Protein AF-A0A7S1T425-F1 (afdb_monomer_lite)

Structure (mmCIF, N/CA/C/O backbone):
data_AF-A0A7S1T425-F1
#
_entry.id   AF-A0A7S1T425-F1
#
loop_
_atom_site.group_PDB
_atom_site.id
_atom_site.type_symbol
_atom_site.label_atom_id
_atom_site.label_alt_id
_atom_site.label_comp_id
_atom_site.label_asym_id
_atom_site.label_entity_id
_atom_site.label_seq_id
_atom_site.pdbx_PDB_ins_code
_atom_site.Cartn_x
_atom_site.Cartn_y
_atom_site.Cartn_z
_atom_site.occupancy
_atom_site.B_iso_or_equiv
_atom_site.auth_seq_id
_atom_site.auth_comp_id
_atom_site.auth_asym_id
_atom_site.auth_atom_id
_atom_site.pdbx_PDB_model_num
ATOM 1 N N . VAL A 1 1 ? 14.339 -17.897 -35.147 1.00 65.56 1 VAL A N 1
ATOM 2 C CA . VAL A 1 1 ? 13.435 -18.222 -34.014 1.00 65.56 1 VAL A CA 1
ATOM 3 C C . VAL A 1 1 ? 14.160 -18.107 -32.678 1.00 65.56 1 VAL A C 1
ATOM 5 O O . VAL A 1 1 ? 13.748 -17.279 -31.884 1.00 65.56 1 VAL A O 1
ATOM 8 N N . VAL A 1 2 ? 15.270 -18.827 -32.460 1.00 71.31 2 VAL A N 1
ATOM 9 C CA . VAL A 1 2 ? 16.055 -18.773 -31.203 1.00 71.31 2 VAL A CA 1
ATOM 10 C C . VAL A 1 2 ? 16.504 -17.348 -30.827 1.00 71.31 2 VAL A C 1
ATOM 12 O O . VAL A 1 2 ? 16.237 -16.901 -29.723 1.00 71.31 2 VAL A O 1
ATOM 15 N N . ILE A 1 3 ? 17.039 -16.583 -31.785 1.00 80.62 3 ILE A N 1
ATOM 16 C CA . ILE A 1 3 ? 17.503 -15.194 -31.572 1.00 80.62 3 ILE A CA 1
ATOM 17 C C . ILE A 1 3 ? 16.375 -14.255 -31.098 1.00 80.62 3 ILE A C 1
ATOM 19 O O . ILE A 1 3 ? 16.588 -13.377 -30.269 1.00 80.62 3 ILE A O 1
ATOM 23 N N . PHE A 1 4 ? 15.155 -14.441 -31.610 1.00 84.25 4 PHE A N 1
ATOM 24 C CA . PHE A 1 4 ? 14.009 -13.619 -31.208 1.00 84.25 4 PHE A CA 1
ATOM 25 C C . PHE A 1 4 ? 13.579 -13.925 -29.770 1.00 84.25 4 PHE A C 1
ATOM 27 O O . PHE A 1 4 ? 13.235 -13.017 -29.019 1.00 84.25 4 PHE A O 1
ATOM 34 N N . TYR A 1 5 ? 13.634 -15.201 -29.383 1.00 90.38 5 TYR A N 1
ATOM 35 C CA . TYR A 1 5 ? 13.336 -15.629 -28.021 1.00 90.38 5 TYR A CA 1
ATOM 36 C C . TYR A 1 5 ? 14.335 -15.007 -27.036 1.00 90.38 5 TYR A C 1
ATOM 38 O O . TYR A 1 5 ? 13.924 -14.378 -26.069 1.00 90.38 5 TYR A O 1
ATOM 46 N N . GLU A 1 6 ? 15.635 -15.071 -27.327 1.00 90.00 6 GLU A N 1
ATOM 47 C CA . GLU A 1 6 ? 16.671 -14.461 -26.480 1.00 90.00 6 GLU A CA 1
ATOM 48 C C . GLU A 1 6 ? 16.475 -12.948 -26.300 1.00 90.00 6 GLU A C 1
ATOM 50 O O . GLU A 1 6 ? 16.493 -12.456 -25.171 1.00 90.00 6 GLU A O 1
ATOM 55 N N . ALA A 1 7 ? 16.195 -12.214 -27.382 1.00 89.31 7 ALA A N 1
ATOM 56 C CA . ALA A 1 7 ? 15.937 -10.774 -27.322 1.00 89.31 7 ALA A CA 1
ATOM 57 C C . ALA A 1 7 ? 14.673 -10.424 -26.509 1.00 89.31 7 ALA A C 1
ATOM 59 O O . ALA A 1 7 ? 14.644 -9.427 -25.783 1.00 89.31 7 ALA A O 1
ATOM 60 N N . PHE A 1 8 ? 13.631 -11.255 -26.585 1.00 93.50 8 PHE A N 1
ATOM 61 C CA . PHE A 1 8 ? 12.412 -11.069 -25.799 1.00 93.50 8 PHE A CA 1
ATOM 62 C C . PHE A 1 8 ? 12.675 -11.240 -24.296 1.00 93.50 8 PHE A C 1
ATOM 64 O O . PHE A 1 8 ? 12.320 -10.364 -23.509 1.00 93.50 8 PHE A O 1
ATOM 71 N N . PHE A 1 9 ? 13.364 -12.308 -23.885 1.00 94.94 9 PHE A N 1
ATOM 72 C CA . PHE A 1 9 ? 13.689 -12.508 -22.466 1.00 94.94 9 PHE A CA 1
ATOM 73 C C . PHE A 1 9 ? 14.670 -11.462 -21.937 1.00 94.94 9 PHE A C 1
ATOM 75 O O . PHE A 1 9 ? 14.485 -10.989 -20.818 1.00 94.94 9 PHE A O 1
ATOM 82 N N . MET A 1 10 ? 15.651 -11.041 -22.741 1.00 92.81 10 MET A N 1
ATOM 83 C CA . MET A 1 10 ? 16.560 -9.950 -22.372 1.00 92.81 10 MET A CA 1
ATOM 84 C C . MET A 1 10 ? 15.831 -8.613 -22.200 1.00 92.81 10 MET A C 1
ATOM 86 O O . MET A 1 10 ? 16.120 -7.880 -21.257 1.00 92.81 10 MET A O 1
ATOM 90 N N . SER A 1 11 ? 14.851 -8.300 -23.054 1.00 92.38 11 SER A N 1
ATOM 91 C CA . SER A 1 11 ? 14.077 -7.056 -22.916 1.00 92.38 11 SER A CA 1
ATOM 92 C C . SER A 1 11 ? 13.166 -7.067 -21.685 1.00 92.38 11 SER A C 1
ATOM 94 O O . SER A 1 11 ? 13.077 -6.054 -20.986 1.00 92.38 11 SER A O 1
ATOM 96 N N . ILE A 1 12 ? 12.557 -8.212 -21.348 1.00 93.94 12 ILE A N 1
ATOM 97 C CA . ILE A 1 12 ? 11.831 -8.385 -20.079 1.00 93.94 12 ILE A CA 1
ATOM 98 C C . ILE A 1 12 ? 12.783 -8.244 -18.895 1.00 93.94 12 ILE A C 1
ATOM 100 O O . ILE A 1 12 ? 12.483 -7.495 -17.971 1.00 93.94 12 ILE A O 1
ATOM 104 N N . TYR A 1 13 ? 13.926 -8.928 -18.919 1.00 95.12 13 TYR A N 1
ATOM 105 C CA . TYR A 1 13 ? 14.925 -8.857 -17.855 1.00 95.12 13 TYR A CA 1
ATOM 106 C C . TYR A 1 13 ? 15.389 -7.416 -17.605 1.00 95.12 13 TYR A C 1
ATOM 108 O O . TYR A 1 13 ? 15.353 -6.948 -16.465 1.00 95.12 13 TYR A O 1
ATOM 116 N N . TRP A 1 14 ? 15.740 -6.675 -18.660 1.00 94.75 14 TRP A N 1
ATOM 117 C CA . TRP A 1 14 ? 16.132 -5.270 -18.548 1.00 94.75 14 TRP A CA 1
ATOM 118 C C . TRP A 1 14 ? 14.988 -4.397 -18.010 1.00 94.75 14 TRP A C 1
ATOM 120 O O . TRP A 1 14 ? 15.199 -3.564 -17.128 1.00 94.75 14 TRP A O 1
ATOM 130 N N . SER A 1 15 ? 13.755 -4.626 -18.472 1.00 93.06 15 SER A N 1
ATOM 131 C CA . SER A 1 15 ? 12.586 -3.879 -17.994 1.00 93.06 15 SER A CA 1
ATOM 132 C C . SER A 1 15 ? 12.316 -4.148 -16.513 1.00 93.06 15 SER A C 1
ATOM 134 O O . SER A 1 15 ? 12.114 -3.215 -15.744 1.00 93.06 15 SER A O 1
ATOM 136 N N . VAL A 1 16 ? 12.355 -5.414 -16.085 1.00 93.06 16 VAL A N 1
ATOM 137 C CA . VAL A 1 16 ? 12.119 -5.816 -14.692 1.00 93.06 16 VAL A CA 1
ATOM 138 C C . VAL A 1 16 ? 13.219 -5.290 -13.779 1.00 93.06 16 VAL A C 1
ATOM 140 O O . VAL A 1 16 ? 12.904 -4.740 -12.729 1.00 93.06 16 VAL A O 1
ATOM 143 N N . THR A 1 17 ? 14.492 -5.410 -14.154 1.00 94.25 17 THR A N 1
ATOM 144 C CA . THR A 1 17 ? 15.622 -4.919 -13.339 1.00 94.25 17 THR A CA 1
ATOM 145 C C . THR A 1 17 ? 15.645 -3.395 -13.229 1.00 94.25 17 THR A C 1
ATOM 147 O O . THR A 1 17 ? 15.996 -2.874 -12.170 1.00 94.25 17 THR A O 1
ATOM 150 N N . THR A 1 18 ? 15.216 -2.684 -14.276 1.00 93.00 18 THR A N 1
ATOM 151 C CA . THR A 1 18 ? 15.038 -1.224 -14.259 1.00 93.00 18 THR A CA 1
ATOM 152 C C . THR A 1 18 ? 13.851 -0.824 -13.384 1.00 93.00 18 THR A C 1
ATOM 154 O O . THR A 1 18 ? 13.999 0.018 -12.501 1.00 93.00 18 THR A O 1
ATOM 157 N N . LEU A 1 19 ? 12.685 -1.456 -13.571 1.00 90.88 19 LEU A N 1
ATOM 158 C CA . LEU A 1 19 ? 11.481 -1.181 -12.782 1.00 90.88 19 LEU A CA 1
ATOM 159 C C . LEU A 1 19 ? 11.699 -1.498 -11.302 1.00 90.88 19 LEU A C 1
ATOM 161 O O . LEU A 1 19 ? 11.382 -0.691 -10.448 1.00 90.88 19 LEU A O 1
ATOM 165 N N . THR A 1 20 ? 12.296 -2.635 -10.968 1.00 90.62 20 THR A N 1
ATOM 166 C CA . THR A 1 20 ? 12.585 -2.999 -9.569 1.00 90.62 20 THR A CA 1
ATOM 167 C C . THR A 1 20 ? 13.754 -2.220 -8.965 1.00 90.62 20 THR A C 1
ATOM 169 O O . THR A 1 20 ? 14.092 -2.441 -7.804 1.00 90.62 20 THR A O 1
ATOM 172 N N . THR A 1 21 ? 14.364 -1.296 -9.715 1.00 90.25 21 THR A N 1
ATOM 173 C CA . THR A 1 21 ? 15.522 -0.482 -9.308 1.00 90.25 21 THR A CA 1
ATOM 174 C C . THR A 1 21 ? 16.774 -1.289 -8.941 1.00 90.25 21 THR A C 1
ATOM 176 O O . THR A 1 21 ? 17.691 -0.757 -8.323 1.00 90.25 21 THR A O 1
ATOM 179 N N . VAL A 1 22 ? 16.845 -2.565 -9.342 1.00 94.44 22 VAL A N 1
ATOM 180 C CA . VAL A 1 22 ? 18.013 -3.431 -9.110 1.00 94.44 22 VAL A CA 1
ATOM 181 C C . VAL A 1 22 ? 19.190 -2.990 -9.977 1.00 94.44 22 VAL A C 1
ATOM 183 O O . VAL A 1 22 ? 20.297 -2.851 -9.470 1.00 94.44 22 VAL A O 1
ATOM 186 N N . GLY A 1 23 ? 18.941 -2.765 -11.274 1.00 89.62 23 GLY A N 1
ATOM 187 C CA . GLY A 1 23 ? 19.892 -2.143 -12.201 1.00 89.62 23 GLY A CA 1
ATOM 188 C C . GLY A 1 23 ? 21.300 -2.751 -12.213 1.00 89.62 23 GLY A C 1
ATOM 189 O O . GLY A 1 23 ? 22.263 -2.038 -11.952 1.00 89.62 23 GLY A O 1
ATOM 190 N N . TYR A 1 24 ? 21.444 -4.037 -12.559 1.00 93.75 24 TYR A N 1
ATOM 191 C CA . TYR A 1 24 ? 22.752 -4.716 -12.598 1.00 93.75 24 TYR A CA 1
ATOM 192 C C . TYR A 1 24 ? 23.788 -4.051 -13.523 1.00 93.75 24 TYR A C 1
ATOM 194 O O . TYR A 1 24 ? 24.988 -4.196 -13.295 1.00 93.75 24 TYR A O 1
ATOM 202 N N . GLY A 1 25 ? 23.337 -3.316 -14.546 1.00 90.88 25 GLY A N 1
ATOM 203 C CA . GLY A 1 25 ? 24.207 -2.569 -15.462 1.00 90.88 25 GLY A CA 1
ATOM 204 C C . GLY A 1 25 ? 24.868 -3.422 -16.549 1.00 90.88 25 GLY A C 1
ATOM 205 O O . GLY A 1 25 ? 25.742 -2.942 -17.263 1.00 90.88 25 GLY A O 1
ATOM 206 N N . ASP A 1 26 ? 24.444 -4.672 -16.696 1.00 92.25 26 ASP A N 1
ATOM 207 C CA . ASP A 1 26 ? 24.855 -5.603 -17.747 1.00 92.25 26 ASP A CA 1
ATOM 208 C C . ASP A 1 26 ? 24.209 -5.295 -19.107 1.00 92.25 26 ASP A C 1
ATOM 210 O O . ASP A 1 26 ? 24.830 -5.502 -20.149 1.00 92.25 26 ASP A O 1
ATOM 214 N N . VAL A 1 27 ? 22.993 -4.741 -19.105 1.00 91.75 27 VAL A N 1
ATOM 215 C CA . VAL A 1 27 ? 22.312 -4.217 -20.296 1.00 91.75 27 VAL A CA 1
ATOM 216 C C . VAL A 1 27 ? 22.144 -2.706 -20.150 1.00 91.75 27 VAL A C 1
ATOM 218 O O . VAL A 1 27 ? 21.380 -2.231 -19.308 1.00 91.75 27 VAL A O 1
ATOM 221 N N . THR A 1 28 ? 22.867 -1.939 -20.968 1.00 90.69 28 THR A N 1
ATOM 222 C CA . THR A 1 28 ? 22.883 -0.469 -20.916 1.00 90.69 28 THR A CA 1
ATOM 223 C C . THR A 1 28 ? 22.675 0.152 -22.298 1.00 90.69 28 THR A C 1
ATOM 225 O O . THR A 1 28 ? 23.092 -0.425 -23.305 1.00 90.69 28 THR A O 1
ATOM 228 N N . PRO A 1 29 ? 22.015 1.324 -22.369 1.00 91.31 29 PRO A N 1
ATOM 229 C CA . PRO A 1 29 ? 21.819 2.022 -23.630 1.00 91.31 29 PRO A CA 1
ATOM 230 C C . PRO A 1 29 ? 23.164 2.504 -24.184 1.00 91.31 29 PRO A C 1
ATOM 232 O O . PRO A 1 29 ? 23.949 3.140 -23.481 1.00 91.31 29 PRO A O 1
ATOM 235 N N . SER A 1 30 ? 23.417 2.228 -25.460 1.00 93.38 30 SER A N 1
ATOM 236 C CA . SER A 1 30 ? 24.658 2.585 -26.158 1.00 93.38 30 SER A CA 1
ATOM 237 C C . SER A 1 30 ? 24.513 3.828 -27.040 1.00 93.38 30 SER A C 1
ATOM 239 O O . SER A 1 30 ? 25.509 4.452 -27.402 1.00 93.38 30 SER A O 1
ATOM 241 N N . ASN A 1 31 ? 23.282 4.210 -27.398 1.00 96.19 31 ASN A N 1
ATOM 242 C CA . ASN A 1 31 ? 22.997 5.392 -28.214 1.00 96.19 31 ASN A CA 1
ATOM 243 C C . ASN A 1 31 ? 21.894 6.275 -27.609 1.00 96.19 31 ASN A C 1
ATOM 245 O O . ASN A 1 31 ? 21.153 5.868 -26.718 1.00 96.19 31 ASN A O 1
ATOM 249 N N . ILE A 1 32 ? 21.767 7.500 -28.128 1.00 96.06 32 ILE A N 1
ATOM 250 C CA . ILE A 1 32 ? 20.822 8.509 -27.620 1.00 96.06 32 ILE A CA 1
ATOM 251 C C . ILE A 1 32 ? 19.364 8.024 -27.695 1.00 96.06 32 ILE A C 1
ATOM 253 O O . ILE A 1 32 ? 18.586 8.303 -26.787 1.00 96.06 32 ILE A O 1
ATOM 257 N N . GLY A 1 33 ? 18.986 7.282 -28.741 1.00 96.50 33 GLY A N 1
ATOM 258 C CA . GLY A 1 33 ? 17.628 6.750 -28.882 1.00 96.50 33 GLY A CA 1
ATOM 259 C C . GLY A 1 33 ? 17.278 5.755 -27.774 1.00 96.50 33 GLY A C 1
ATOM 260 O O . GLY A 1 33 ? 16.220 5.858 -27.158 1.00 96.50 33 GLY A O 1
ATOM 261 N N . GLU A 1 34 ? 18.199 4.846 -27.461 1.00 94.06 34 GLU A N 1
ATOM 262 C CA . GLU A 1 34 ? 18.052 3.891 -26.356 1.00 94.06 34 GLU A CA 1
ATOM 263 C C . GLU A 1 34 ? 18.015 4.591 -24.992 1.00 94.06 34 GLU A C 1
ATOM 265 O O . GLU A 1 34 ? 17.229 4.202 -24.130 1.00 94.06 34 GLU A O 1
ATOM 270 N N . VAL A 1 35 ? 18.795 5.666 -24.806 1.00 95.31 35 VAL A N 1
ATOM 271 C CA . VAL A 1 35 ? 18.734 6.491 -23.586 1.00 95.31 35 VAL A CA 1
ATOM 272 C C . VAL A 1 35 ? 17.349 7.125 -23.427 1.00 95.31 35 VAL A C 1
ATOM 274 O O . VAL A 1 35 ? 16.795 7.108 -22.330 1.00 95.31 35 VAL A O 1
ATOM 277 N N . ILE A 1 36 ? 16.752 7.646 -24.504 1.00 97.00 36 ILE A N 1
ATOM 278 C CA . ILE A 1 36 ? 15.398 8.224 -24.460 1.00 97.00 36 ILE A CA 1
ATOM 279 C C . ILE A 1 36 ? 14.366 7.160 -24.061 1.00 97.00 36 ILE A C 1
ATOM 281 O O . ILE A 1 36 ? 13.531 7.420 -23.194 1.00 97.00 36 ILE A O 1
ATOM 285 N N . VAL A 1 37 ? 14.440 5.953 -24.635 1.00 93.56 37 VAL A N 1
ATOM 286 C CA . VAL A 1 37 ? 13.560 4.834 -24.252 1.00 93.56 37 VAL A CA 1
ATOM 287 C C . VAL A 1 37 ? 13.749 4.473 -22.778 1.00 93.56 37 VAL A C 1
ATOM 289 O O . VAL A 1 37 ? 12.762 4.336 -22.056 1.00 93.56 37 VAL A O 1
ATOM 292 N N . ALA A 1 38 ? 14.995 4.391 -22.306 1.00 93.31 38 ALA A N 1
ATOM 293 C CA . ALA A 1 38 ? 15.300 4.137 -20.903 1.00 93.31 38 ALA A CA 1
ATOM 294 C C . ALA A 1 38 ? 14.677 5.188 -19.977 1.00 93.31 38 ALA A C 1
ATOM 296 O O . ALA A 1 38 ? 14.036 4.829 -18.991 1.00 93.31 38 ALA A O 1
ATOM 297 N N . ILE A 1 39 ? 14.790 6.475 -20.319 1.00 94.88 39 ILE A N 1
ATOM 298 C CA . ILE A 1 39 ? 14.171 7.569 -19.557 1.00 94.88 39 ILE A CA 1
ATOM 299 C C . ILE A 1 39 ? 12.653 7.398 -19.482 1.00 94.88 39 ILE A C 1
ATOM 301 O O . ILE A 1 39 ? 12.083 7.489 -18.396 1.00 94.88 39 ILE A O 1
ATOM 305 N N . ILE A 1 40 ? 11.994 7.110 -20.606 1.00 95.12 40 ILE A N 1
ATOM 306 C CA . ILE A 1 40 ? 10.538 6.914 -20.642 1.00 95.12 40 ILE A CA 1
ATOM 307 C C . ILE A 1 40 ? 10.126 5.739 -19.745 1.00 95.12 40 ILE A C 1
ATOM 309 O O . ILE A 1 40 ? 9.204 5.879 -18.941 1.00 95.12 40 ILE A O 1
ATOM 313 N N . VAL A 1 41 ? 10.824 4.604 -19.834 1.00 92.81 41 VAL A N 1
ATOM 314 C CA . VAL A 1 41 ? 10.541 3.417 -19.011 1.00 92.81 41 VAL A CA 1
ATOM 315 C C . VAL A 1 41 ? 10.740 3.712 -17.523 1.00 92.81 41 VAL A C 1
ATOM 317 O O . VAL A 1 41 ? 9.893 3.341 -16.712 1.00 92.81 41 VAL A O 1
ATOM 320 N N . MET A 1 42 ? 11.801 4.437 -17.155 1.00 93.62 42 MET A N 1
ATOM 321 C CA . MET A 1 42 ? 12.039 4.852 -15.768 1.00 93.62 42 MET A CA 1
ATOM 322 C C . MET A 1 42 ? 10.924 5.767 -15.238 1.00 93.62 42 MET A C 1
ATOM 324 O O . MET A 1 42 ? 10.448 5.563 -14.121 1.00 93.62 42 MET A O 1
ATOM 328 N N . LEU A 1 43 ? 10.451 6.733 -16.035 1.00 95.25 43 LEU A N 1
ATOM 329 C CA . LEU A 1 43 ? 9.337 7.612 -15.652 1.00 95.25 43 LEU A CA 1
ATOM 330 C C . LEU A 1 43 ? 8.030 6.833 -15.449 1.00 95.25 43 LEU A C 1
ATOM 332 O O . LEU A 1 43 ? 7.327 7.056 -14.462 1.00 95.25 43 LEU A O 1
ATOM 336 N N . ILE A 1 44 ? 7.722 5.892 -16.348 1.00 93.50 44 ILE A N 1
ATOM 337 C CA . ILE A 1 44 ? 6.567 4.992 -16.203 1.00 93.50 44 ILE A CA 1
ATOM 338 C C . ILE A 1 44 ? 6.697 4.153 -14.929 1.00 93.50 44 ILE A C 1
ATOM 340 O O . ILE A 1 44 ? 5.717 3.988 -14.200 1.00 93.50 44 ILE A O 1
ATOM 344 N N . GLY A 1 45 ? 7.904 3.672 -14.628 1.00 90.62 45 GLY A N 1
ATOM 345 C CA . GLY A 1 45 ? 8.199 2.963 -13.388 1.00 90.62 45 GLY A CA 1
ATOM 346 C C . GLY A 1 45 ? 7.834 3.784 -12.157 1.00 90.62 45 GLY A C 1
ATOM 347 O O . GLY A 1 45 ? 7.047 3.325 -11.332 1.00 90.62 45 GLY A O 1
ATOM 348 N N . ILE A 1 46 ? 8.318 5.025 -12.070 1.00 92.31 46 ILE A N 1
ATOM 349 C CA . ILE A 1 46 ? 8.036 5.927 -10.940 1.00 92.31 46 ILE A CA 1
ATOM 350 C C . ILE A 1 46 ? 6.530 6.161 -10.774 1.00 92.31 46 ILE A C 1
ATOM 352 O O . ILE A 1 46 ? 6.011 6.047 -9.662 1.00 92.31 46 ILE A O 1
ATOM 356 N N . MET A 1 47 ? 5.812 6.440 -11.867 1.00 92.81 47 MET A N 1
ATOM 357 C CA . MET A 1 47 ? 4.354 6.616 -11.818 1.00 92.81 47 MET A CA 1
ATOM 358 C C . MET A 1 47 ? 3.644 5.350 -11.324 1.00 92.81 47 MET A C 1
ATOM 360 O O . MET A 1 47 ? 2.728 5.435 -10.508 1.00 92.81 47 MET A O 1
ATOM 364 N N . SER A 1 48 ? 4.103 4.174 -11.757 1.00 90.94 48 SER A N 1
ATOM 365 C CA . SER A 1 48 ? 3.552 2.887 -11.320 1.00 90.94 48 SER A CA 1
ATOM 366 C C .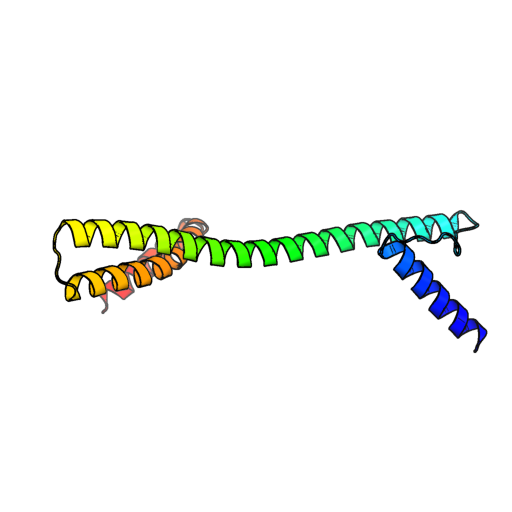 SER A 1 48 ? 3.756 2.668 -9.818 1.00 90.94 48 SER A C 1
ATOM 368 O O . SER A 1 48 ? 2.808 2.308 -9.122 1.00 90.94 48 SER A O 1
ATOM 370 N N . PHE A 1 49 ? 4.951 2.952 -9.281 1.00 89.88 49 PHE A N 1
ATOM 371 C CA . PHE A 1 49 ? 5.192 2.871 -7.834 1.00 89.88 49 PHE A CA 1
ATOM 372 C C . PHE A 1 49 ? 4.340 3.850 -7.038 1.00 89.88 49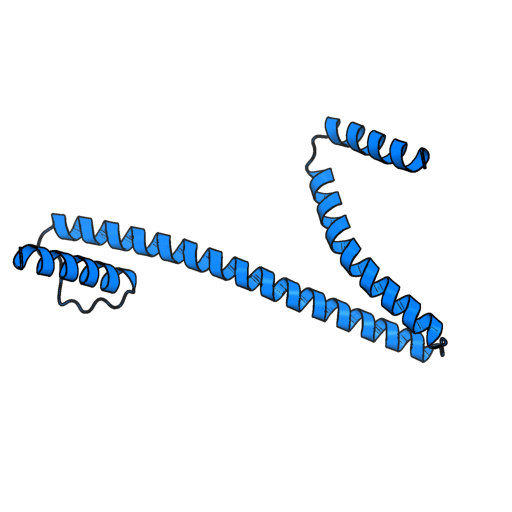 PHE A C 1
ATOM 374 O O . PHE A 1 49 ? 3.835 3.475 -5.985 1.00 89.88 49 PHE A O 1
ATOM 381 N N . ALA A 1 50 ? 4.146 5.076 -7.527 1.00 92.31 50 ALA A N 1
ATOM 382 C CA . ALA A 1 50 ? 3.302 6.055 -6.847 1.00 92.31 50 ALA A CA 1
ATOM 383 C C . ALA A 1 50 ? 1.857 5.547 -6.694 1.00 92.31 50 ALA A C 1
ATOM 385 O O . ALA A 1 50 ? 1.292 5.619 -5.603 1.00 92.31 50 ALA A O 1
ATOM 386 N N . VAL A 1 51 ? 1.288 4.963 -7.755 1.00 94.00 51 VAL A N 1
ATOM 387 C CA . VAL A 1 51 ? -0.056 4.361 -7.718 1.00 94.00 51 VAL A CA 1
ATOM 388 C C . VAL A 1 51 ? -0.104 3.159 -6.773 1.00 94.00 51 VAL A C 1
ATOM 390 O O . VAL A 1 51 ? -1.040 3.038 -5.980 1.00 94.00 51 VAL A O 1
ATOM 393 N N . LEU A 1 52 ? 0.908 2.287 -6.815 1.00 93.19 52 LEU A N 1
ATOM 394 C CA . LEU A 1 52 ? 0.986 1.119 -5.932 1.00 93.19 52 LEU A CA 1
ATOM 395 C C . LEU A 1 52 ? 1.062 1.526 -4.458 1.00 93.19 52 LEU A C 1
ATOM 397 O O . LEU A 1 52 ? 0.327 0.982 -3.637 1.00 93.19 52 LEU A O 1
ATOM 401 N N . ILE A 1 53 ? 1.907 2.504 -4.125 1.00 93.50 53 ILE A N 1
ATOM 402 C CA . ILE A 1 53 ? 2.040 3.025 -2.762 1.00 93.50 53 ILE A CA 1
ATOM 403 C C . ILE A 1 53 ? 0.729 3.670 -2.310 1.00 93.50 53 ILE A C 1
ATOM 405 O O . ILE A 1 53 ? 0.287 3.386 -1.201 1.00 93.50 53 ILE A O 1
ATOM 409 N N . GLY A 1 54 ? 0.077 4.478 -3.154 1.00 92.25 54 GLY A N 1
ATOM 410 C CA . GLY A 1 54 ? -1.220 5.079 -2.825 1.00 92.25 54 GLY A CA 1
ATOM 411 C C . GLY A 1 54 ? -2.297 4.028 -2.545 1.00 92.25 54 GLY A C 1
ATOM 412 O O . GLY A 1 54 ? -2.989 4.100 -1.533 1.00 92.25 54 GLY A O 1
ATOM 413 N N . SER A 1 55 ? -2.358 2.986 -3.376 1.00 92.94 55 SER A N 1
ATOM 414 C CA . SER A 1 55 ? -3.291 1.866 -3.187 1.00 92.94 55 SER A CA 1
ATOM 415 C C . SER A 1 55 ? -2.995 1.092 -1.898 1.00 92.94 55 SER A C 1
ATOM 417 O O . SER A 1 55 ? -3.904 0.738 -1.150 1.00 92.94 55 SER A O 1
ATOM 419 N N . MET A 1 56 ? -1.715 0.849 -1.591 1.00 92.81 56 MET A N 1
ATOM 420 C CA . MET A 1 56 ? -1.322 0.222 -0.328 1.00 92.81 56 MET A CA 1
ATOM 421 C C . MET A 1 56 ? -1.709 1.094 0.867 1.00 92.81 56 MET A C 1
ATOM 423 O O . MET A 1 56 ? -2.261 0.578 1.834 1.00 92.81 56 MET A O 1
ATOM 427 N N . GLN A 1 57 ? -1.458 2.403 0.809 1.00 90.44 57 GLN A N 1
ATOM 428 C CA . GLN A 1 57 ? -1.827 3.341 1.870 1.00 90.44 57 GLN A CA 1
ATOM 429 C C . GLN A 1 57 ? -3.330 3.332 2.144 1.00 90.44 57 GLN A C 1
ATOM 431 O O . GLN A 1 57 ? -3.715 3.351 3.308 1.00 90.44 57 GLN A O 1
ATOM 436 N N . GLU A 1 58 ? -4.170 3.252 1.113 1.00 88.38 58 GLU A N 1
ATOM 437 C CA . GLU A 1 58 ? -5.621 3.140 1.274 1.00 88.38 58 GLU A CA 1
ATOM 438 C C . GLU A 1 58 ? -6.019 1.845 1.996 1.00 88.38 58 GLU A C 1
ATOM 440 O O . GLU A 1 58 ? -6.767 1.881 2.973 1.00 88.38 58 GLU A O 1
ATOM 445 N N . VAL A 1 59 ? -5.448 0.704 1.596 1.00 88.50 59 VAL A N 1
ATOM 446 C CA . VAL A 1 59 ? -5.678 -0.582 2.277 1.00 88.50 59 VAL A CA 1
ATOM 447 C C . VAL A 1 59 ? -5.231 -0.522 3.740 1.00 88.50 59 VAL A C 1
ATOM 449 O O . VAL A 1 59 ? -5.965 -0.950 4.633 1.00 88.50 59 VAL A O 1
ATOM 452 N N . PHE A 1 60 ? -4.049 0.038 4.006 1.00 83.56 60 PHE A N 1
ATOM 453 C CA . PHE A 1 60 ? -3.532 0.208 5.365 1.00 83.56 60 PHE A CA 1
ATOM 454 C C . PHE A 1 60 ? -4.386 1.164 6.192 1.00 83.56 60 PHE A C 1
ATOM 456 O O . PHE A 1 60 ? -4.625 0.890 7.367 1.00 83.56 60 PHE A O 1
ATOM 463 N N . LYS A 1 61 ? -4.863 2.259 5.595 1.00 77.94 61 LYS A N 1
ATOM 464 C CA . LYS A 1 61 ? -5.762 3.209 6.244 1.00 77.94 61 LYS A CA 1
ATOM 465 C C . LYS A 1 61 ? -7.066 2.519 6.626 1.00 77.94 61 LYS A C 1
ATOM 467 O O . LYS A 1 61 ? -7.418 2.555 7.793 1.00 77.94 61 LYS A O 1
ATOM 472 N N . ASN A 1 62 ? -7.708 1.797 5.712 1.00 77.06 62 ASN A N 1
ATOM 473 C CA . ASN A 1 62 ? -8.964 1.095 5.994 1.00 77.06 62 ASN A CA 1
ATOM 474 C C . ASN A 1 62 ? -8.795 0.019 7.083 1.00 77.06 62 ASN A C 1
ATOM 476 O O . ASN A 1 62 ? -9.627 -0.107 7.988 1.00 77.06 62 ASN A O 1
ATOM 480 N N . ALA A 1 63 ? -7.687 -0.728 7.047 1.00 74.38 63 ALA A N 1
ATOM 481 C CA . ALA A 1 63 ? -7.359 -1.708 8.081 1.00 74.38 63 ALA A CA 1
ATOM 482 C C . ALA A 1 63 ? -7.079 -1.043 9.444 1.00 74.38 63 ALA A C 1
ATOM 484 O O . ALA A 1 63 ? -7.538 -1.527 10.482 1.00 74.38 63 ALA A O 1
ATOM 485 N N . SER A 1 64 ? -6.355 0.080 9.447 1.00 72.88 64 SER A N 1
ATOM 486 C CA . SER A 1 64 ? -6.033 0.850 10.650 1.00 72.88 64 SER A CA 1
ATOM 487 C C . SER A 1 64 ? -7.249 1.569 11.226 1.00 72.88 64 SER A C 1
ATOM 489 O O . SER A 1 64 ? -7.395 1.600 12.443 1.00 72.88 64 SER A O 1
ATOM 491 N N . ASP A 1 65 ? -8.124 2.127 10.394 1.00 75.94 65 ASP A N 1
ATOM 492 C CA . ASP A 1 65 ? -9.348 2.810 10.813 1.00 75.94 65 ASP A CA 1
ATOM 493 C C . ASP A 1 65 ? -10.307 1.801 11.448 1.00 75.94 65 ASP A C 1
ATOM 495 O O . ASP A 1 65 ? -10.777 2.026 12.558 1.00 75.94 65 ASP A O 1
ATOM 499 N N . THR A 1 66 ? -10.464 0.611 10.857 1.00 70.38 66 THR A N 1
ATOM 500 C CA . THR A 1 66 ? -11.224 -0.488 11.480 1.00 70.38 66 THR A CA 1
ATOM 501 C C . THR A 1 66 ? -10.638 -0.870 12.845 1.00 70.38 66 THR A C 1
ATOM 503 O O . THR A 1 66 ? -11.359 -0.969 13.840 1.00 70.38 66 THR A O 1
ATOM 506 N N . ALA A 1 67 ? -9.316 -1.049 12.930 1.00 68.94 67 ALA A N 1
ATOM 507 C CA . ALA A 1 67 ? -8.649 -1.400 14.184 1.00 68.94 67 ALA A CA 1
ATOM 508 C C . ALA A 1 67 ? -8.753 -0.285 15.245 1.00 68.94 67 ALA A C 1
ATOM 510 O O . ALA A 1 67 ? -8.953 -0.566 16.430 1.00 68.94 67 ALA A O 1
ATOM 511 N N . ARG A 1 68 ? -8.657 0.979 14.822 1.00 71.62 68 ARG A N 1
ATOM 512 C CA . ARG A 1 68 ? -8.773 2.168 15.670 1.00 71.62 68 ARG A CA 1
ATOM 513 C C . ARG A 1 68 ? -10.204 2.375 16.157 1.00 71.62 68 ARG A C 1
ATOM 515 O O . ARG A 1 68 ? -10.406 2.683 17.325 1.00 71.62 68 ARG A O 1
ATOM 522 N N . ASN A 1 69 ? -11.203 2.166 15.311 1.00 74.69 69 ASN A N 1
ATOM 523 C CA . ASN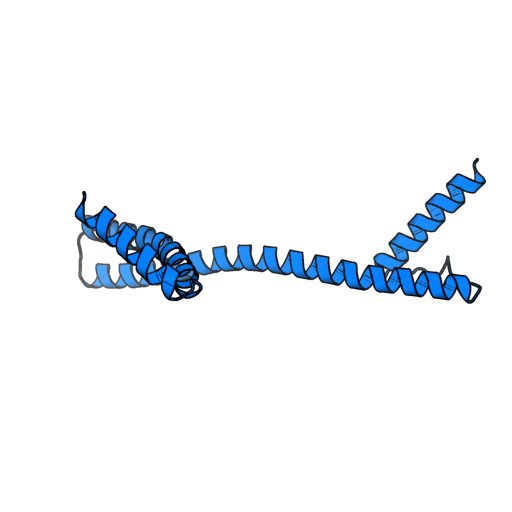 A 1 69 ? -12.604 2.335 15.694 1.00 74.69 69 ASN A CA 1
ATOM 524 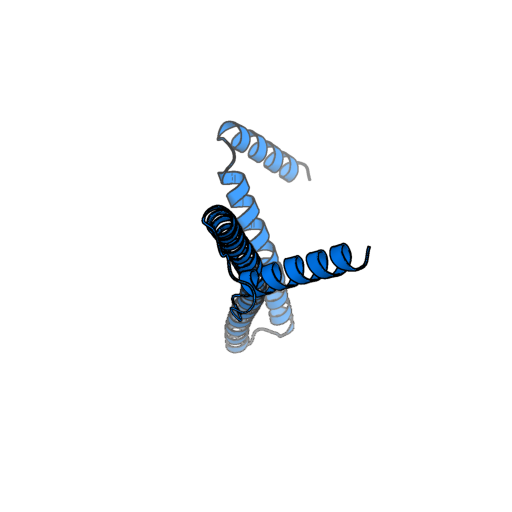C C . ASN A 1 69 ? -13.003 1.278 16.733 1.00 74.69 69 ASN A C 1
ATOM 526 O O . ASN A 1 69 ? -13.665 1.598 17.721 1.00 74.69 69 ASN A O 1
ATOM 530 N N . VAL A 1 70 ? -12.493 0.047 16.593 1.00 77.69 70 VAL A N 1
ATOM 531 C CA . VAL A 1 70 ? -12.658 -1.009 17.602 1.00 77.69 70 VAL A CA 1
ATOM 532 C C . VAL A 1 70 ? -11.960 -0.657 18.920 1.00 77.69 70 VAL A C 1
ATOM 534 O O . VAL A 1 70 ? -12.531 -0.901 19.986 1.00 77.69 70 VAL A O 1
ATOM 537 N N . SER A 1 71 ? -10.751 -0.085 18.893 1.00 80.12 71 SER A N 1
ATOM 538 C CA . SER A 1 71 ? -10.046 0.287 20.129 1.00 80.12 71 SER A CA 1
ATOM 539 C C . SER A 1 71 ? -10.718 1.454 20.858 1.00 80.12 71 SER A C 1
ATOM 541 O O . SER A 1 71 ? -10.908 1.372 22.071 1.00 80.12 71 SER A O 1
ATOM 543 N N . VAL A 1 72 ? -11.177 2.477 20.131 1.00 81.56 72 VAL A N 1
ATOM 544 C CA . VAL A 1 72 ? -11.917 3.615 20.704 1.00 81.56 72 VAL A CA 1
ATOM 545 C C . VAL A 1 72 ? -13.253 3.164 21.302 1.00 81.56 72 VAL A C 1
ATOM 547 O O . VAL A 1 72 ? -13.623 3.608 22.392 1.00 81.56 72 VAL A O 1
ATOM 550 N N . LEU A 1 73 ? -13.976 2.256 20.634 1.00 82.94 73 LEU A N 1
ATOM 551 C CA . LEU A 1 73 ? -15.203 1.680 21.187 1.00 82.94 73 LEU A CA 1
ATOM 552 C C . LEU A 1 73 ? -14.916 0.906 22.480 1.00 82.94 73 LEU A C 1
ATOM 554 O O . LEU A 1 73 ? -15.636 1.075 23.465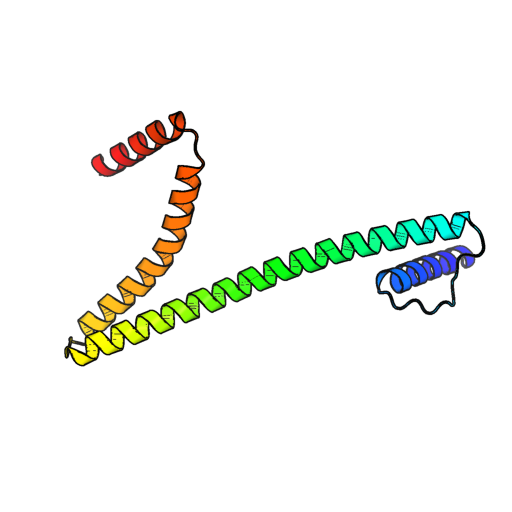 1.00 82.94 73 LEU A O 1
ATOM 558 N N . ARG A 1 74 ? -13.856 0.087 22.506 1.00 84.31 74 ARG A N 1
ATOM 559 C CA . ARG A 1 74 ? -13.453 -0.653 23.712 1.00 84.31 74 ARG A CA 1
ATOM 560 C C . ARG A 1 74 ? -13.136 0.276 24.878 1.00 84.31 74 ARG A C 1
ATOM 562 O O . ARG A 1 74 ? -13.680 0.064 25.957 1.00 84.31 74 ARG A O 1
ATOM 569 N N . GLU A 1 75 ? -12.346 1.321 24.652 1.00 86.38 75 GLU A N 1
ATOM 570 C CA . GLU A 1 75 ? -11.999 2.305 25.685 1.00 86.38 75 GLU A CA 1
ATOM 571 C C . GLU A 1 75 ? -13.253 2.987 26.258 1.00 86.38 75 GLU A C 1
ATOM 573 O O . GLU A 1 75 ? -13.429 3.085 27.476 1.00 86.38 75 GLU A O 1
ATOM 578 N N . LYS A 1 76 ? -14.195 3.387 25.390 1.00 85.25 76 LYS A N 1
ATOM 579 C CA . LYS A 1 76 ? -15.479 3.949 25.833 1.00 85.25 76 LYS A CA 1
ATOM 580 C C . LYS A 1 76 ? -16.302 2.954 26.647 1.00 85.25 76 LYS A C 1
ATOM 582 O O . LYS A 1 76 ? -16.866 3.337 27.671 1.00 85.25 76 LYS A O 1
ATOM 587 N N . LEU A 1 77 ? -16.381 1.696 26.215 1.00 86.56 77 LEU A N 1
ATOM 588 C CA . LEU A 1 77 ? -17.119 0.656 26.935 1.00 86.56 77 LEU A CA 1
ATOM 589 C C . LEU A 1 77 ? -16.501 0.356 28.306 1.00 86.56 77 LEU A C 1
ATOM 591 O O . LEU A 1 77 ? -17.242 0.153 29.264 1.00 86.56 77 LEU A O 1
ATOM 595 N N . GLU A 1 78 ? -15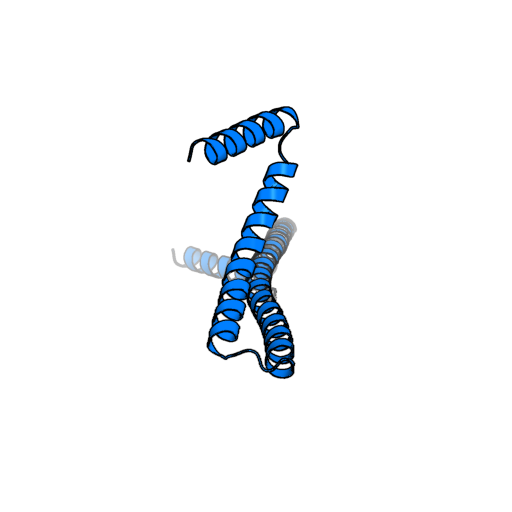.174 0.378 28.430 1.00 89.19 78 GLU A N 1
ATOM 596 C CA . GLU A 1 78 ? -14.484 0.219 29.717 1.00 89.19 78 GLU A CA 1
ATOM 597 C C . GLU A 1 78 ? -14.779 1.379 30.676 1.00 89.19 78 GLU A C 1
ATOM 599 O O . GLU A 1 78 ? -15.072 1.157 31.858 1.00 89.19 78 GLU A O 1
ATOM 604 N N . ALA A 1 79 ? -14.777 2.617 30.175 1.00 88.38 79 ALA A N 1
ATOM 605 C CA . ALA A 1 79 ? -15.153 3.786 30.967 1.00 88.38 79 ALA A CA 1
ATOM 606 C C . ALA A 1 79 ? -16.616 3.705 31.444 1.00 88.38 79 ALA A C 1
ATOM 608 O O . ALA A 1 79 ? -16.911 3.972 32.615 1.00 88.38 79 ALA A O 1
ATOM 609 N N . VAL A 1 80 ? -17.527 3.285 30.559 1.00 87.38 80 VAL A N 1
ATOM 610 C CA . VAL A 1 80 ? -18.947 3.072 30.878 1.00 87.38 80 VAL A CA 1
ATOM 611 C C . VAL A 1 80 ? -19.115 1.966 31.920 1.00 87.38 80 VAL A C 1
ATOM 613 O O . VAL A 1 80 ? -19.803 2.176 32.919 1.00 87.38 80 VAL A O 1
ATOM 616 N N . ASP A 1 81 ? -18.452 0.822 31.754 1.00 87.38 81 ASP A N 1
ATOM 617 C CA . ASP A 1 81 ? -18.504 -0.279 32.720 1.00 87.38 81 ASP A CA 1
ATOM 618 C C . ASP A 1 81 ? -18.006 0.154 34.097 1.00 87.38 81 ASP A C 1
ATOM 620 O O . ASP A 1 81 ? -18.647 -0.139 35.108 1.00 87.38 81 ASP A O 1
ATOM 624 N N . THR A 1 82 ? -16.897 0.892 34.143 1.00 90.12 82 THR A N 1
ATOM 625 C CA . THR A 1 82 ? -16.336 1.422 35.391 1.00 90.12 82 THR A CA 1
ATOM 626 C C . THR A 1 82 ? -17.342 2.335 36.094 1.00 90.12 82 THR A C 1
ATOM 628 O O . THR A 1 82 ? -17.563 2.224 37.304 1.00 90.12 82 THR A O 1
ATOM 631 N N . TRP A 1 83 ? -18.013 3.209 35.339 1.00 90.81 83 TRP A N 1
ATOM 632 C CA . TRP A 1 83 ? -19.042 4.103 35.868 1.00 90.81 83 TRP A CA 1
ATOM 633 C C . TRP A 1 83 ? -20.275 3.347 36.388 1.00 90.81 83 TRP A C 1
ATOM 635 O O . TRP A 1 83 ? -20.776 3.651 37.476 1.00 90.81 83 TRP A O 1
ATOM 645 N N . LEU A 1 84 ? -20.734 2.329 35.656 1.00 89.19 84 LEU A N 1
ATOM 646 C CA . LEU A 1 84 ? -21.881 1.501 36.037 1.00 89.19 84 LEU A CA 1
ATOM 647 C C . LEU A 1 84 ? -21.596 0.648 37.279 1.00 89.19 84 LEU A C 1
ATOM 649 O O . LEU A 1 84 ? -22.456 0.524 38.156 1.00 89.19 84 LEU A O 1
ATOM 653 N N . GLN A 1 85 ? -20.388 0.086 37.379 1.00 87.94 85 GLN A N 1
ATOM 654 C CA . GLN A 1 85 ? -19.953 -0.699 38.536 1.00 87.94 85 GLN A CA 1
ATOM 655 C C . GLN A 1 85 ? -19.837 0.168 39.789 1.00 87.94 85 GLN A C 1
ATOM 657 O O . GLN A 1 85 ? -20.320 -0.231 40.846 1.00 87.94 85 GLN A O 1
ATOM 662 N N . LYS A 1 86 ? -19.291 1.386 39.667 1.00 92.19 86 LYS A N 1
ATOM 663 C CA . LYS A 1 86 ? -19.188 2.337 40.786 1.00 92.19 86 LYS A CA 1
ATOM 664 C C . LYS A 1 86 ? -20.553 2.726 41.368 1.00 92.19 86 LYS A C 1
ATOM 666 O O . LYS A 1 86 ? -20.639 3.064 42.544 1.00 92.19 86 LYS A O 1
ATOM 671 N N . ARG A 1 87 ? -21.617 2.680 40.560 1.00 90.00 87 ARG A N 1
ATOM 672 C CA . ARG A 1 87 ? -23.003 2.957 40.979 1.00 90.00 87 ARG A CA 1
ATOM 673 C C . ARG A 1 87 ? -23.796 1.706 41.375 1.00 90.00 87 ARG A C 1
ATOM 675 O O . ARG A 1 87 ? -24.996 1.818 41.602 1.00 90.00 87 ARG A O 1
ATOM 682 N N . SER A 1 88 ? -23.156 0.536 41.453 1.00 87.75 88 SER A N 1
ATOM 683 C CA . SER A 1 88 ? -23.799 -0.742 41.795 1.00 87.75 88 SER A CA 1
ATOM 684 C C . SER A 1 88 ? -25.025 -1.066 40.926 1.00 87.75 88 SER A C 1
ATOM 686 O O . SER A 1 88 ? -26.002 -1.644 41.400 1.00 87.75 88 SER A O 1
ATOM 688 N N . ILE A 1 89 ? -24.989 -0.691 39.641 1.00 89.44 89 ILE A N 1
ATOM 689 C CA . ILE A 1 89 ? -26.077 -0.971 38.696 1.00 89.44 89 ILE A CA 1
ATOM 690 C C . ILE A 1 89 ? -26.177 -2.496 38.476 1.00 89.44 89 ILE A C 1
ATOM 692 O O . ILE A 1 89 ? -25.146 -3.129 38.232 1.00 89.44 89 ILE A O 1
ATOM 696 N N . PRO A 1 90 ? -27.376 -3.108 38.498 1.00 89.50 90 PRO A N 1
ATOM 697 C CA . PRO A 1 90 ? -27.557 -4.535 38.229 1.00 89.50 90 PRO A CA 1
ATOM 698 C C . PRO A 1 90 ? -26.992 -4.974 36.872 1.00 89.50 90 PRO A C 1
ATOM 700 O O . PRO A 1 90 ? -27.118 -4.265 35.871 1.00 89.50 90 PRO A O 1
ATOM 703 N N . LYS A 1 91 ? -26.425 -6.187 36.811 1.00 85.75 91 LYS A N 1
ATOM 704 C CA . LYS A 1 91 ? -25.784 -6.738 35.600 1.00 85.75 91 LYS A CA 1
ATOM 705 C C . LYS A 1 91 ? -26.703 -6.754 34.371 1.00 85.75 91 LYS A C 1
ATOM 707 O O . LYS A 1 91 ? -26.227 -6.504 33.271 1.00 85.75 91 LYS A O 1
ATOM 712 N N . SER A 1 92 ? -28.010 -6.950 34.557 1.00 87.00 92 SER A N 1
ATOM 713 C CA . SER A 1 92 ? -29.005 -6.921 33.475 1.00 87.00 92 SER A CA 1
ATOM 714 C C . SER A 1 92 ? -29.107 -5.562 32.771 1.00 87.00 92 SER A C 1
ATOM 716 O O . SER A 1 92 ? -29.308 -5.517 31.559 1.00 87.00 92 SER A O 1
ATOM 718 N N . ILE A 1 93 ? -28.945 -4.458 33.505 1.00 85.81 93 ILE A N 1
ATOM 719 C CA . ILE A 1 93 ? -28.950 -3.098 32.949 1.00 85.81 93 ILE A CA 1
ATOM 720 C C . ILE A 1 93 ? -27.581 -2.785 32.338 1.00 85.81 93 ILE A C 1
ATOM 722 O O . ILE A 1 93 ? -27.521 -2.194 31.265 1.00 85.81 93 ILE A O 1
ATOM 726 N N . GLN A 1 94 ? -26.483 -3.254 32.947 1.00 86.06 94 GLN A N 1
ATOM 727 C CA . GLN A 1 94 ? -25.140 -3.112 32.363 1.00 86.06 94 GLN A CA 1
ATOM 728 C C . GLN A 1 94 ? -25.063 -3.737 30.963 1.00 86.06 94 GLN A C 1
ATOM 730 O O . GLN A 1 94 ? -24.559 -3.112 30.032 1.00 86.06 94 GLN A O 1
ATOM 735 N N . SER A 1 95 ? -25.629 -4.936 30.793 1.00 86.00 95 SER A N 1
ATOM 736 C CA . SER A 1 95 ? -25.697 -5.611 29.494 1.00 86.00 95 SER A CA 1
ATOM 737 C C . SER A 1 95 ? -26.529 -4.839 28.464 1.00 86.00 95 SER A C 1
ATOM 739 O O . SER A 1 95 ? -26.139 -4.784 27.301 1.00 86.00 95 SER A O 1
ATOM 741 N N . GLN A 1 96 ? -27.635 -4.209 28.876 1.00 86.94 96 GLN A N 1
ATOM 742 C CA . GLN A 1 96 ? -28.454 -3.375 27.986 1.00 86.94 96 GLN A CA 1
ATOM 743 C C . GLN A 1 96 ? -27.715 -2.107 27.551 1.00 86.94 96 GLN A C 1
ATOM 745 O O . GLN A 1 96 ? -27.724 -1.774 26.370 1.00 86.94 96 GLN A O 1
ATOM 750 N N . VAL A 1 97 ? -27.017 -1.443 28.476 1.00 86.69 97 VAL A N 1
ATOM 751 C CA . VAL A 1 97 ? -26.215 -0.250 28.171 1.00 86.69 97 VAL A CA 1
ATOM 752 C C . VAL A 1 97 ? -25.057 -0.598 27.233 1.00 86.69 97 VAL A C 1
ATOM 754 O O . VAL A 1 97 ? -24.850 0.094 26.241 1.00 86.69 97 VAL A O 1
ATOM 757 N N . ARG A 1 98 ? -24.342 -1.706 27.473 1.00 84.69 98 ARG A N 1
ATOM 758 C CA . ARG A 1 98 ? -23.297 -2.197 26.557 1.00 84.69 98 ARG A CA 1
ATOM 759 C C . ARG A 1 98 ? -23.837 -2.467 25.154 1.00 84.69 98 ARG A C 1
ATOM 761 O O . ARG A 1 98 ? -23.190 -2.082 24.184 1.00 84.69 98 ARG A O 1
ATOM 768 N N . ARG A 1 99 ? -25.009 -3.104 25.047 1.00 85.81 99 ARG A N 1
ATOM 769 C CA . ARG A 1 99 ? -25.646 -3.377 23.752 1.00 85.81 99 ARG A CA 1
ATOM 770 C C . ARG A 1 99 ? -26.021 -2.082 23.032 1.00 85.81 99 ARG A C 1
ATOM 772 O O . ARG A 1 99 ? -25.659 -1.933 21.873 1.00 85.81 99 ARG A O 1
ATOM 779 N N . PHE A 1 100 ? -26.613 -1.124 23.746 1.00 86.38 100 PHE A N 1
ATOM 780 C CA . PHE A 1 100 ? -26.906 0.204 23.205 1.00 86.38 100 PHE A CA 1
ATOM 781 C C . PHE A 1 100 ? -25.651 0.895 22.663 1.00 86.38 100 PHE A C 1
ATOM 783 O O . PHE A 1 100 ? -25.669 1.370 21.539 1.00 86.38 100 PHE A O 1
ATOM 790 N N . TYR A 1 101 ? -24.542 0.919 23.408 1.00 80.88 101 TYR A N 1
ATOM 791 C CA . TYR A 1 101 ? -23.308 1.553 22.924 1.00 80.88 101 TYR A CA 1
ATOM 792 C C . TYR A 1 101 ? -22.689 0.829 21.722 1.00 80.88 101 TYR A C 1
ATOM 794 O O . TYR A 1 101 ? -22.091 1.484 20.873 1.00 80.88 101 TYR A O 1
ATOM 802 N N . HIS A 1 102 ? -22.833 -0.494 21.631 1.00 80.62 102 HIS A N 1
ATOM 803 C CA . HIS A 1 102 ? -22.358 -1.263 20.480 1.00 80.62 102 HIS A CA 1
ATOM 804 C C . HIS A 1 102 ? -23.203 -0.995 19.223 1.00 80.62 102 HIS A C 1
ATOM 806 O O . HIS A 1 102 ? -22.654 -0.872 18.132 1.00 80.62 102 HIS A O 1
ATOM 812 N N . GLU A 1 103 ? -24.524 -0.881 19.374 1.00 79.00 103 GLU A N 1
ATOM 813 C CA . GLU A 1 103 ? -25.461 -0.565 18.285 1.00 79.00 103 GLU A CA 1
ATOM 814 C C . GLU A 1 103 ? -25.349 0.907 17.857 1.00 79.00 103 GLU A C 1
ATOM 816 O O . GLU A 1 103 ? -25.180 1.202 16.675 1.00 79.00 103 GLU A O 1
ATOM 821 N N . ALA A 1 104 ? -25.331 1.830 18.819 1.00 79.31 104 ALA A N 1
ATOM 822 C CA . ALA A 1 104 ? -25.216 3.264 18.571 1.00 79.31 104 ALA A CA 1
ATOM 823 C C . ALA A 1 104 ? -23.870 3.651 17.937 1.00 79.31 104 ALA A C 1
ATOM 825 O O . ALA A 1 104 ? -23.807 4.626 17.197 1.00 79.31 104 ALA A O 1
ATOM 826 N N . TRP A 1 105 ? -22.784 2.913 18.204 1.00 73.44 105 TRP A N 1
ATOM 827 C CA . TRP A 1 105 ? -21.493 3.161 17.550 1.00 73.44 105 TRP A CA 1
ATOM 828 C C . TRP A 1 105 ? -21.529 2.826 16.056 1.00 73.44 105 TRP A C 1
ATOM 830 O O . TRP A 1 105 ? -21.020 3.605 15.256 1.00 73.44 105 TRP A O 1
ATOM 840 N N . LEU A 1 106 ? -22.170 1.712 15.686 1.00 67.06 106 LEU A N 1
ATOM 841 C CA . LEU A 1 106 ? -22.347 1.311 14.287 1.00 67.06 106 LEU A CA 1
ATOM 842 C C . LEU A 1 106 ? -23.280 2.274 13.540 1.00 67.06 106 LEU A C 1
ATOM 844 O O . LEU A 1 106 ? -22.991 2.649 12.409 1.00 67.06 106 LEU A O 1
ATOM 848 N N . GLN A 1 107 ? -24.353 2.736 14.190 1.00 66.94 107 GLN A N 1
ATOM 849 C CA . GLN A 1 107 ? -25.243 3.750 13.613 1.00 66.94 107 GLN A CA 1
ATOM 850 C C . GLN A 1 107 ? -24.562 5.107 13.434 1.00 66.94 107 GLN A C 1
ATOM 852 O O . GLN A 1 107 ? -24.816 5.782 12.447 1.00 66.94 107 GLN A O 1
ATOM 857 N N . ARG A 1 108 ? -23.667 5.508 14.344 1.00 67.94 108 ARG A N 1
ATOM 858 C CA . ARG A 1 108 ? -23.032 6.831 14.284 1.00 67.94 108 ARG A CA 1
ATOM 859 C C . ARG A 1 108 ? -22.124 7.021 13.068 1.00 67.94 108 ARG A C 1
ATOM 861 O O . ARG A 1 108 ? -22.031 8.141 12.581 1.00 67.94 108 ARG A O 1
ATOM 868 N N . GLU A 1 109 ? -21.445 5.972 12.600 1.00 64.38 109 GLU A N 1
ATOM 869 C CA . GLU A 1 109 ? -20.677 6.037 11.344 1.00 64.38 109 GLU A CA 1
ATOM 870 C C . GLU A 1 109 ? -21.601 6.211 10.133 1.00 64.38 109 GLU A C 1
ATOM 872 O O . GLU A 1 109 ? -21.300 7.003 9.242 1.00 64.38 109 GLU A O 1
ATOM 877 N N . GLN A 1 110 ? -22.748 5.529 10.134 1.00 59.94 110 GLN A N 1
ATOM 878 C CA . GLN A 1 110 ? -23.738 5.626 9.066 1.00 59.94 110 GLN A CA 1
ATOM 879 C C . GLN A 1 110 ? -24.435 7.001 9.047 1.00 59.94 110 GLN A C 1
ATOM 881 O O . GLN A 1 110 ? -24.499 7.630 7.995 1.00 59.94 110 GLN A O 1
ATOM 886 N N . ASP A 1 111 ? -24.842 7.518 10.212 1.00 66.94 111 ASP A N 1
ATOM 887 C CA . ASP A 1 111 ? -25.449 8.850 10.372 1.00 66.94 111 ASP A CA 1
ATOM 888 C C . ASP A 1 111 ? -24.500 9.979 9.940 1.00 66.94 111 ASP A C 1
ATOM 890 O O . ASP A 1 111 ? -24.932 10.972 9.355 1.00 66.94 111 ASP A O 1
ATOM 894 N N . TYR A 1 112 ? -23.196 9.849 10.223 1.00 67.19 112 TYR A N 1
ATOM 895 C CA . TYR A 1 112 ? -22.214 10.869 9.841 1.00 67.19 112 TYR A CA 1
ATOM 896 C C . TYR A 1 112 ? -22.090 10.965 8.316 1.00 67.19 112 TYR A C 1
ATOM 898 O O . TYR A 1 112 ? -22.162 12.060 7.761 1.00 67.19 112 TYR A O 1
ATOM 906 N N . MET A 1 113 ? -22.003 9.816 7.639 1.00 68.38 113 MET A N 1
ATOM 907 C CA . MET A 1 113 ? -21.959 9.740 6.178 1.00 68.38 113 MET A CA 1
ATOM 908 C C . MET A 1 113 ? -23.261 10.246 5.536 1.00 68.38 113 MET A C 1
ATOM 910 O O . MET A 1 113 ? -23.213 11.003 4.571 1.00 68.38 113 MET A O 1
ATOM 914 N N . GLU A 1 114 ? -24.428 9.892 6.085 1.00 74.56 114 GLU A N 1
ATOM 915 C CA . GLU A 1 114 ? -25.719 10.396 5.595 1.00 74.56 114 GLU A CA 1
ATOM 916 C C . GLU A 1 114 ? -25.842 11.921 5.746 1.00 74.56 114 GLU A C 1
ATOM 918 O O . GLU A 1 114 ? -26.339 12.591 4.838 1.00 74.56 114 GLU A O 1
ATOM 923 N N . SER A 1 115 ? -25.339 12.490 6.849 1.00 72.88 115 SER A N 1
ATOM 924 C CA . SER A 1 115 ? -25.340 13.942 7.065 1.00 72.88 115 SER A CA 1
ATOM 925 C C . SER A 1 115 ? -24.420 14.694 6.099 1.00 72.88 115 SER A C 1
ATOM 927 O O . SER A 1 115 ? -24.818 15.730 5.571 1.00 72.88 115 SER A O 1
ATOM 929 N N . GLU A 1 116 ? -23.239 14.148 5.800 1.00 76.88 116 GLU A N 1
ATOM 930 C CA . GLU A 1 116 ? -22.291 14.726 4.841 1.00 76.88 116 GLU A CA 1
ATOM 931 C C . GLU A 1 116 ? -22.870 14.697 3.419 1.00 76.88 116 GLU A C 1
ATOM 933 O O . GLU A 1 116 ? -22.921 15.727 2.749 1.00 76.88 116 GLU A O 1
ATOM 938 N N . ILE A 1 117 ? -23.448 13.561 3.006 1.00 81.06 117 ILE A N 1
ATOM 939 C CA . ILE A 1 117 ? -24.159 13.430 1.724 1.00 81.06 117 ILE A CA 1
ATOM 940 C C . ILE A 1 117 ? -25.306 14.445 1.634 1.00 81.06 117 ILE A C 1
ATOM 942 O O . ILE A 1 117 ? -25.499 15.088 0.600 1.00 81.06 117 ILE A O 1
ATOM 946 N N . PHE A 1 118 ? -26.073 14.624 2.712 1.00 81.06 118 PHE A N 1
ATOM 947 C CA . PHE A 1 118 ? -27.159 15.601 2.746 1.00 81.06 118 PHE A CA 1
ATOM 948 C C . PHE A 1 118 ? -26.647 17.049 2.647 1.00 81.06 118 PHE A C 1
ATOM 950 O O . PHE A 1 118 ? -27.270 17.889 1.990 1.00 81.06 118 PHE A O 1
ATOM 957 N N . GLU A 1 119 ? -25.499 17.352 3.255 1.00 81.62 119 GLU A N 1
ATOM 958 C CA . GLU A 1 119 ? -24.832 18.654 3.177 1.00 81.62 119 GLU A CA 1
ATOM 959 C C . GLU A 1 119 ? -24.123 18.919 1.841 1.00 81.62 119 GLU A C 1
ATOM 961 O O . GLU A 1 119 ? -23.886 20.083 1.511 1.00 81.62 119 GLU A O 1
ATOM 966 N N . GLU A 1 120 ? -23.850 17.906 1.024 1.00 83.81 120 GLU A N 1
ATOM 967 C CA . GLU A 1 120 ? -23.353 18.082 -0.347 1.00 83.81 120 GLU A CA 1
ATOM 968 C C . GLU A 1 120 ? -24.469 18.433 -1.343 1.00 83.81 120 GLU A C 1
ATOM 970 O O . GLU A 1 120 ? -24.224 19.054 -2.382 1.00 83.81 120 GLU A O 1
ATOM 975 N N . LEU A 1 121 ? -25.725 18.099 -1.027 1.00 85.69 121 LEU A N 1
ATOM 976 C CA . LEU A 1 121 ? -26.852 18.373 -1.914 1.00 85.69 121 LEU A CA 1
ATOM 977 C C . LEU A 1 121 ? -27.044 19.889 -2.134 1.00 85.69 121 LEU A C 1
ATOM 979 O O . LEU A 1 121 ? -26.969 20.676 -1.186 1.00 85.69 121 LEU A O 1
ATOM 983 N N . PRO A 1 122 ? -27.397 20.337 -3.351 1.00 87.19 122 PRO A N 1
ATOM 984 C CA . PRO A 1 122 ? -27.882 21.692 -3.589 1.00 87.19 122 PRO A CA 1
ATOM 985 C C . PRO A 1 122 ? -29.093 22.017 -2.707 1.00 87.19 122 PRO A C 1
ATOM 987 O O . PRO A 1 122 ? -29.961 21.171 -2.488 1.00 87.19 122 PRO A O 1
ATOM 990 N N . HIS A 1 123 ? -29.204 23.270 -2.257 1.00 80.38 123 HIS A N 1
ATOM 991 C CA . HIS A 1 123 ? -30.253 23.712 -1.324 1.00 80.38 123 HIS A CA 1
ATOM 992 C C . HIS A 1 123 ? -31.684 23.353 -1.781 1.00 80.38 123 HIS A C 1
ATOM 994 O O . HIS A 1 123 ? -32.560 23.077 -0.965 1.00 80.38 123 HIS A O 1
ATOM 1000 N N . GLN A 1 124 ? -31.923 23.326 -3.093 1.00 83.81 124 GLN A N 1
ATOM 1001 C CA . GLN A 1 124 ? -33.213 22.965 -3.690 1.00 83.81 124 GLN A CA 1
ATOM 1002 C C . GLN A 1 124 ? -33.561 21.482 -3.486 1.00 83.81 124 GLN A C 1
ATOM 1004 O O . GLN A 1 124 ? -34.722 21.158 -3.258 1.00 83.81 124 GLN A O 1
ATOM 1009 N N . LEU A 1 125 ? -32.566 20.590 -3.525 1.00 84.81 125 LEU A N 1
ATOM 1010 C CA . LEU A 1 125 ? -32.759 19.153 -3.331 1.00 84.81 125 LEU A CA 1
ATOM 1011 C C . LEU A 1 125 ? -32.850 18.783 -1.845 1.00 84.81 125 LEU A C 1
ATOM 1013 O O . LEU A 1 125 ? -33.650 17.918 -1.501 1.00 84.81 125 LEU A O 1
ATOM 1017 N N . ARG A 1 126 ? -32.135 19.486 -0.951 1.00 88.81 126 ARG A N 1
ATOM 1018 C CA . ARG A 1 126 ? -32.249 19.271 0.510 1.00 88.81 126 ARG A CA 1
ATOM 1019 C C . ARG A 1 126 ? -33.675 19.443 1.017 1.00 88.81 126 ARG A C 1
ATOM 1021 O O . ARG A 1 126 ? -34.153 18.614 1.781 1.00 88.81 126 ARG A O 1
ATOM 1028 N N . ALA A 1 127 ? -34.359 20.498 0.571 1.00 82.88 127 ALA A N 1
ATOM 1029 C CA . ALA A 1 127 ? -35.735 20.772 0.980 1.00 82.88 127 ALA A CA 1
ATOM 1030 C C . ALA A 1 127 ? -36.698 19.654 0.543 1.00 82.88 127 ALA A C 1
ATOM 1032 O O . ALA A 1 127 ? -37.550 19.234 1.323 1.00 82.88 127 ALA A O 1
ATOM 1033 N N . VAL A 1 128 ? -36.525 19.139 -0.679 1.00 87.31 128 VAL A N 1
ATOM 1034 C CA . VAL A 1 128 ? -37.349 18.050 -1.226 1.00 87.31 128 VAL A CA 1
ATOM 1035 C C . VAL A 1 128 ? -37.090 16.735 -0.487 1.00 87.31 128 VAL A C 1
ATOM 1037 O O . VAL A 1 128 ? -38.039 16.051 -0.106 1.00 87.31 128 VAL A O 1
ATOM 1040 N N . VAL A 1 129 ? -35.822 16.398 -0.235 1.00 86.88 129 VAL A N 1
ATOM 1041 C CA . VAL A 1 129 ? -35.438 15.175 0.489 1.00 86.88 129 VAL A CA 1
ATOM 1042 C C . VAL A 1 129 ? -35.923 15.220 1.941 1.00 86.88 129 VAL A C 1
ATOM 1044 O O . VAL A 1 129 ? -36.558 14.270 2.393 1.00 86.88 129 VAL A O 1
ATOM 1047 N N . ALA A 1 130 ? -35.730 16.341 2.643 1.00 83.88 130 ALA A N 1
ATOM 1048 C CA . ALA A 1 130 ? -36.204 16.510 4.018 1.00 83.88 130 ALA A CA 1
ATOM 1049 C C . ALA A 1 130 ? -37.733 16.390 4.125 1.00 83.88 130 ALA A C 1
ATOM 1051 O O . ALA A 1 130 ? -38.255 15.776 5.059 1.00 83.88 130 ALA A O 1
ATOM 1052 N N . GLN A 1 131 ? -38.464 16.942 3.151 1.00 86.56 131 GLN A N 1
ATOM 1053 C CA . GLN A 1 131 ? -39.919 16.836 3.103 1.00 86.56 131 GLN A CA 1
ATOM 1054 C C . GLN A 1 131 ? -40.377 15.389 2.880 1.00 86.56 131 GLN A C 1
ATOM 1056 O O . GLN A 1 131 ? -41.337 14.955 3.517 1.00 86.56 131 GLN A O 1
ATOM 1061 N N . HIS A 1 132 ? -39.690 14.634 2.017 1.00 85.44 132 HIS A N 1
ATOM 1062 C CA . HIS A 1 132 ? -40.008 13.227 1.777 1.00 85.44 132 HIS A CA 1
ATOM 1063 C C . HIS A 1 132 ? -39.759 12.364 3.023 1.00 85.44 132 HIS A C 1
ATOM 1065 O O . HIS A 1 132 ? -40.664 11.650 3.449 1.00 85.44 132 HIS A O 1
ATOM 1071 N N . GLN A 1 133 ? -38.598 12.520 3.670 1.00 81.19 133 GLN A N 1
ATOM 1072 C CA . GLN A 1 133 ? -38.251 11.797 4.902 1.00 81.19 133 GLN A CA 1
ATOM 1073 C C . GLN A 1 133 ? -39.227 12.095 6.052 1.00 81.19 133 GLN A C 1
ATOM 1075 O O . GLN A 1 133 ? -39.641 11.193 6.776 1.00 81.19 133 GLN A O 1
ATOM 1080 N N . THR A 1 134 ? -39.646 13.356 6.205 1.00 80.56 134 THR A N 1
ATOM 1081 C CA . THR A 1 134 ? -40.608 13.749 7.251 1.00 80.56 134 THR A CA 1
ATOM 1082 C C . THR A 1 134 ? -42.001 13.167 6.989 1.00 80.56 134 THR A C 1
ATOM 1084 O O . THR A 1 134 ? -42.696 12.778 7.924 1.00 80.56 134 THR A O 1
ATOM 1087 N N . CYS A 1 135 ? -42.416 13.090 5.722 1.00 81.12 135 CYS A N 1
ATOM 1088 C CA . CYS A 1 135 ? -43.712 12.529 5.337 1.00 81.12 135 CYS A CA 1
ATOM 1089 C C . CYS A 1 135 ? -43.775 11.014 5.595 1.00 81.12 135 CYS A C 1
ATOM 1091 O O . CYS A 1 135 ? -44.786 10.513 6.078 1.00 81.12 135 CYS A O 1
ATOM 1093 N N . GLU A 1 136 ? -42.682 10.297 5.330 1.00 78.19 136 GLU A N 1
ATOM 1094 C CA . GLU A 1 136 ? -42.579 8.855 5.577 1.00 78.19 136 GLU A CA 1
ATOM 1095 C C . GLU A 1 136 ? -42.595 8.520 7.079 1.00 78.19 136 GLU A C 1
ATOM 1097 O O . GLU A 1 136 ? -43.277 7.587 7.497 1.00 78.19 136 GLU A O 1
ATOM 1102 N N . MET A 1 137 ? -41.934 9.331 7.916 1.00 73.38 137 MET A N 1
ATOM 1103 C CA . MET A 1 137 ? -41.949 9.152 9.376 1.00 73.38 137 MET A CA 1
ATOM 1104 C C . MET A 1 137 ? -43.308 9.439 10.033 1.00 73.38 137 MET A C 1
ATOM 1106 O O . MET A 1 137 ? -43.581 8.903 11.101 1.00 73.38 137 MET A O 1
ATOM 1110 N N . LEU A 1 138 ? -44.145 10.289 9.430 1.00 74.25 138 LEU A N 1
ATOM 1111 C CA . LEU A 1 138 ? -45.486 10.621 9.937 1.00 74.25 138 LEU A CA 1
ATOM 1112 C C . LEU A 1 138 ? -46.589 9.697 9.389 1.00 74.25 138 LEU A C 1
ATOM 1114 O O . LEU A 1 138 ? -47.730 9.777 9.845 1.00 74.25 138 LEU A O 1
ATOM 1118 N N . GLY A 1 139 ? -46.272 8.874 8.383 1.00 65.38 139 GLY A N 1
ATOM 1119 C CA . GLY A 1 139 ? -47.200 7.942 7.734 1.00 65.38 139 GLY A CA 1
ATOM 1120 C C . GLY A 1 139 ? -47.195 6.514 8.297 1.00 65.38 139 GLY A C 1
ATOM 1121 O O . GLY A 1 139 ? -48.062 5.732 7.905 1.00 65.38 139 GLY A O 1
ATOM 1122 N N . ASN A 1 140 ? -46.258 6.189 9.194 1.00 44.81 140 ASN A N 1
ATOM 1123 C CA . ASN A 1 140 ? -46.185 4.947 9.983 1.00 44.81 140 ASN A CA 1
ATOM 1124 C C . ASN A 1 140 ? -46.556 5.205 11.450 1.00 44.81 140 ASN A C 1
ATOM 1126 O O . ASN A 1 140 ? -46.976 4.234 12.119 1.00 44.81 140 ASN A O 1
#

Organism: NCBI:txid63592

Sequence (140 aa):
VVIFYEAFFMSIYWSVTTLTTVGYGDVTPSNIGEVIVAIIVMLIGIMSFAVLIGSMQEVFKNASDTARNVSVLREKLEAVDTWLQKRSIPKSIQSQVRRFYHEAWLQREQDYMESEIFEELPHQLRAVVAQHQTCEMLGN

Foldseek 3Di:
DVVVVVVVVVVVVCLVCLLVVVCPVPDDDPDPVVVVVSVVSNVVSVVVVVVVVVVVVVVVCVVVVVVVLVVVLVVVLVVVVVVCVVVVHDPVVNVVVNVCSVVVSVVVVVVVVVVVVLVVDDPVVNVVVVVVVVVVVVVD

Radius of gyration: 29.66 Å; chains: 1; bounding box: 72×42×76 Å

Secondary structure (DSSP, 8-state):
-HHHHHHHHHHHHHHHHHHTT---SSS---SHHHHHHHHHHHHHHHHHHHHHHHHHHHHHHHHHHHHHHHHHHHHHHHHHHHHHHHTT--HHHHHHHHHHHHHHHHHHHHHHHHHHHHHHS-HHHHHHHHHHHHHHHH--

pLDDT: mean 85.09, std 9.12, range [44.81, 97.0]

InterPro domains:
  IPR003938 Potassium channel, voltage-dependent, EAG/ELK/ERG-like [PR01463] (8-25)
  IPR003938 Potassium channel, voltage-dependent, EAG/ELK/ERG-like [PR01463] (34-45)
  IPR013099 Potassium channel domain [PF07885] (7-60)
  IPR045319 Potassium channel KAT/AKT [PTHR45743] (6-136)